Protein AF-A0A952QBN9-F1 (afdb_monomer_lite)

Foldseek 3Di:
DVPQVVVVVVLCVQQVVLVVLVVVCVDPPLLVSLLVVLVVCLVVDDDDSSLSSLVSLLVCCVPDDPVSVVSCLNRHLCNCLVGPCLVSHDPSSVVSSPDPPPDDDPPD

Secondary structure (DSSP, 8-state):
-HHHHHHHHHHHHH-GGGHHHHHH-SS--HHHHHHHHHHHHHHH-S-HHHHHHHHHHHHHHHHS-HHHHHHHIIIIIHHHTTSGGGGG--HHHHHHTS----------

pLDDT: mean 87.28, std 15.19, range [37.03, 97.81]

Structure (mmCIF, N/CA/C/O backbone):
data_AF-A0A952QBN9-F1
#
_entry.id   AF-A0A952QBN9-F1
#
loop_
_atom_site.group_PDB
_atom_site.id
_atom_site.type_symbol
_atom_site.label_atom_id
_atom_site.label_alt_id
_atom_site.label_comp_id
_atom_site.label_asym_id
_atom_site.label_entity_id
_atom_site.label_seq_id
_atom_site.pdbx_PDB_ins_code
_atom_site.Cartn_x
_atom_site.Cartn_y
_atom_site.Cartn_z
_atom_site.occupancy
_atom_site.B_iso_or_equiv
_atom_site.auth_seq_id
_atom_site.auth_comp_id
_atom_site.auth_asym_id
_atom_site.auth_atom_id
_atom_site.pdbx_PDB_model_num
ATOM 1 N N . MET A 1 1 ? -17.479 -9.686 2.999 1.00 50.41 1 MET A N 1
ATOM 2 C CA . MET A 1 1 ? -16.784 -8.475 3.498 1.00 50.41 1 MET A CA 1
ATOM 3 C C . MET A 1 1 ? -15.688 -8.759 4.536 1.00 50.41 1 MET A C 1
ATOM 5 O O . MET A 1 1 ? -14.695 -8.055 4.492 1.00 50.41 1 MET A O 1
ATOM 9 N N . ARG A 1 2 ? -15.754 -9.832 5.353 1.00 59.56 2 ARG A N 1
ATOM 10 C CA . ARG A 1 2 ? -14.712 -10.198 6.352 1.00 59.56 2 ARG A CA 1
ATOM 11 C C . ARG A 1 2 ? -13.265 -10.406 5.842 1.00 59.56 2 ARG A C 1
ATOM 13 O O . ARG A 1 2 ? -12.363 -10.465 6.666 1.00 59.56 2 ARG A O 1
ATOM 20 N N . SER A 1 3 ? -13.007 -10.534 4.534 1.00 82.38 3 SER A N 1
ATOM 21 C CA . SER A 1 3 ? -11.650 -10.822 4.022 1.00 82.38 3 SER A CA 1
ATOM 22 C C . SER A 1 3 ? -10.781 -9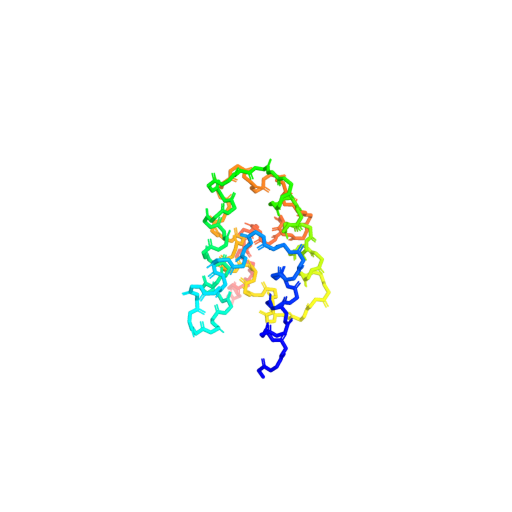.586 3.762 1.00 82.38 3 SER A C 1
ATOM 24 O O . SER A 1 3 ? -9.564 -9.723 3.749 1.00 82.38 3 SER A O 1
ATOM 26 N N . ILE A 1 4 ? -11.380 -8.412 3.519 1.00 88.56 4 ILE A N 1
ATOM 27 C CA . ILE A 1 4 ? -10.634 -7.177 3.208 1.00 88.56 4 ILE A CA 1
ATOM 28 C C . ILE A 1 4 ? -10.267 -6.453 4.489 1.00 88.56 4 ILE A C 1
ATOM 30 O O . ILE A 1 4 ? -9.099 -6.178 4.710 1.00 88.56 4 ILE A O 1
ATOM 34 N N . GLU A 1 5 ? -11.240 -6.231 5.366 1.00 88.31 5 GLU A N 1
ATOM 35 C CA . GLU A 1 5 ? -10.998 -5.640 6.682 1.00 88.31 5 GLU A CA 1
ATOM 36 C C . GLU A 1 5 ? -9.958 -6.450 7.472 1.00 88.31 5 GLU A C 1
ATOM 38 O O . GLU A 1 5 ? -8.980 -5.898 7.962 1.00 88.31 5 GLU A O 1
ATOM 43 N N . GLY A 1 6 ? -10.081 -7.784 7.496 1.00 89.94 6 GLY A N 1
ATOM 44 C CA . GLY A 1 6 ? -9.078 -8.649 8.124 1.00 89.94 6 GLY A CA 1
ATOM 45 C C . GLY A 1 6 ? -7.698 -8.587 7.457 1.00 89.94 6 GLY A C 1
ATOM 46 O O . GLY A 1 6 ? -6.682 -8.739 8.133 1.00 89.94 6 GLY A O 1
ATOM 47 N N . TRP A 1 7 ? -7.639 -8.339 6.145 1.00 92.12 7 TRP A N 1
ATOM 48 C CA . TRP A 1 7 ? -6.376 -8.114 5.442 1.00 92.12 7 TRP A CA 1
ATOM 49 C C . TRP A 1 7 ? -5.749 -6.771 5.830 1.00 92.12 7 TRP A C 1
ATOM 51 O O . TRP A 1 7 ? -4.568 -6.746 6.169 1.00 92.12 7 TRP A O 1
ATOM 61 N N . LEU A 1 8 ? -6.534 -5.693 5.869 1.00 92.44 8 LEU A N 1
ATOM 62 C CA . LEU A 1 8 ? -6.072 -4.371 6.291 1.00 92.44 8 LEU A CA 1
ATOM 63 C C . LEU A 1 8 ? -5.590 -4.373 7.743 1.00 92.44 8 LEU A C 1
ATOM 65 O O . LEU A 1 8 ? -4.502 -3.881 8.025 1.00 92.44 8 LEU A O 1
ATOM 69 N N . LEU A 1 9 ? -6.331 -5.010 8.653 1.00 91.62 9 LEU A N 1
ATOM 70 C CA . LEU A 1 9 ? -5.893 -5.195 10.038 1.00 91.62 9 LEU A CA 1
ATOM 71 C C . LEU A 1 9 ? -4.575 -5.979 10.114 1.00 91.62 9 LEU A C 1
ATOM 73 O O . LEU A 1 9 ? -3.700 -5.636 10.906 1.00 91.62 9 LEU A O 1
ATOM 77 N N . GLY A 1 10 ? -4.396 -6.996 9.264 1.00 93.12 10 GLY A N 1
ATOM 78 C CA . GLY A 1 10 ? -3.133 -7.727 9.146 1.00 93.12 10 GLY A CA 1
ATOM 79 C C . GLY A 1 10 ? -1.978 -6.864 8.624 1.00 93.12 10 GLY A C 1
ATOM 80 O O . GLY A 1 10 ? -0.846 -7.007 9.092 1.00 93.12 10 GLY A O 1
ATOM 81 N N . LEU A 1 11 ? -2.258 -5.950 7.692 1.00 93.50 11 LEU A N 1
ATOM 82 C CA . LEU A 1 11 ? -1.288 -4.985 7.175 1.00 93.50 11 LEU A CA 1
ATOM 83 C C . LEU A 1 11 ? -0.854 -4.005 8.274 1.00 93.50 11 LEU A C 1
ATOM 85 O O . LEU A 1 11 ? 0.342 -3.857 8.515 1.00 93.50 11 LEU A O 1
ATOM 89 N N . VAL A 1 12 ? -1.812 -3.420 8.999 1.00 94.81 12 VAL A N 1
ATOM 90 C CA . VAL A 1 12 ? -1.569 -2.487 10.115 1.00 94.81 12 VAL A CA 1
ATOM 91 C C . VAL A 1 12 ? -0.813 -3.159 11.257 1.00 94.81 12 VAL A C 1
ATOM 93 O O . VAL A 1 12 ? 0.127 -2.585 11.795 1.00 94.81 12 VAL A O 1
ATOM 96 N N . ALA A 1 13 ? -1.173 -4.396 11.606 1.00 94.94 13 ALA A N 1
ATOM 97 C CA . ALA A 1 13 ? -0.460 -5.159 12.628 1.00 94.94 13 ALA A CA 1
ATOM 98 C C . ALA A 1 13 ? 0.998 -5.447 12.235 1.00 94.94 13 ALA A C 1
ATOM 100 O O . ALA A 1 13 ? 1.855 -5.584 13.104 1.00 94.94 13 ALA A O 1
ATOM 101 N N . SER A 1 14 ? 1.276 -5.544 10.932 1.00 95.38 14 SER A N 1
ATOM 102 C CA . SER A 1 14 ? 2.621 -5.800 10.420 1.00 95.38 14 SER A CA 1
ATOM 103 C C . SER A 1 14 ? 3.450 -4.524 10.270 1.00 95.38 14 SER A C 1
ATOM 105 O O . SER A 1 14 ? 4.665 -4.605 10.396 1.00 95.38 14 SER A O 1
ATOM 107 N N . VAL A 1 15 ? 2.828 -3.369 10.014 1.00 96.38 15 VAL A N 1
ATOM 108 C CA . VAL A 1 15 ? 3.502 -2.063 9.888 1.00 96.38 15 VAL A CA 1
ATOM 109 C C . VAL A 1 15 ? 2.805 -1.047 10.805 1.00 96.38 15 VAL A C 1
ATOM 111 O O . VAL A 1 15 ? 1.979 -0.262 10.338 1.00 96.38 15 VAL A O 1
ATOM 114 N N . PRO A 1 16 ? 3.080 -1.058 12.122 1.00 94.88 16 PRO A N 1
ATOM 115 C CA . PRO A 1 16 ? 2.341 -0.252 13.099 1.00 94.88 16 PRO A CA 1
ATOM 116 C C . PRO A 1 16 ? 2.359 1.259 12.830 1.00 94.88 16 PRO A C 1
ATOM 118 O O . PRO A 1 16 ? 1.442 1.973 13.235 1.00 94.88 16 PRO A O 1
ATOM 121 N N . GLU A 1 17 ? 3.364 1.761 12.112 1.00 95.75 17 GLU A N 1
ATOM 122 C CA . GLU A 1 17 ? 3.519 3.164 11.722 1.00 95.75 17 GLU A CA 1
ATOM 123 C C . GLU A 1 17 ? 2.367 3.683 10.853 1.00 95.75 17 GLU A C 1
ATOM 125 O O . GLU A 1 17 ? 2.147 4.893 10.795 1.00 95.75 17 GLU A O 1
ATOM 130 N N . ILE A 1 18 ? 1.621 2.787 10.200 1.00 94.12 18 ILE A N 1
ATOM 131 C CA . ILE A 1 18 ? 0.480 3.142 9.346 1.00 94.12 18 ILE A CA 1
ATOM 132 C C . ILE A 1 18 ? -0.833 3.189 10.137 1.00 94.12 18 ILE A C 1
ATOM 134 O O . ILE A 1 18 ? -1.854 3.625 9.608 1.00 94.12 18 ILE A O 1
ATOM 138 N N . LYS A 1 19 ? -0.828 2.764 11.409 1.00 92.88 19 LYS A N 1
ATOM 139 C CA . LYS A 1 19 ? -2.024 2.739 12.259 1.00 92.88 19 LYS A CA 1
ATOM 140 C C . LYS A 1 19 ? -2.731 4.100 12.344 1.00 92.88 19 LYS A C 1
ATOM 142 O O . LYS A 1 19 ? -3.949 4.102 12.217 1.00 92.88 19 LYS A O 1
ATOM 147 N N . PRO A 1 20 ? -2.038 5.250 12.480 1.00 92.00 20 PRO A N 1
ATOM 148 C CA . PRO A 1 20 ? -2.720 6.545 12.504 1.00 92.00 20 PRO A CA 1
ATOM 149 C C . PRO A 1 20 ? -3.494 6.856 11.215 1.00 92.00 20 PRO A C 1
ATOM 151 O O . PRO A 1 20 ? -4.551 7.473 11.282 1.00 92.00 20 PRO A O 1
ATOM 154 N N . LEU A 1 21 ? -3.000 6.409 10.052 1.00 91.06 21 LEU A N 1
ATOM 155 C CA . LEU A 1 21 ? -3.704 6.557 8.769 1.00 91.06 21 LEU A CA 1
ATOM 156 C C . LEU A 1 21 ? -4.944 5.659 8.721 1.00 91.06 21 LEU A C 1
ATOM 158 O O . LEU A 1 21 ? -6.010 6.077 8.277 1.00 91.06 21 LEU A O 1
ATOM 162 N N . TYR A 1 22 ? -4.808 4.429 9.221 1.00 90.50 22 TYR A N 1
ATOM 163 C CA . TYR A 1 22 ? -5.914 3.480 9.294 1.00 90.50 22 TYR A CA 1
ATOM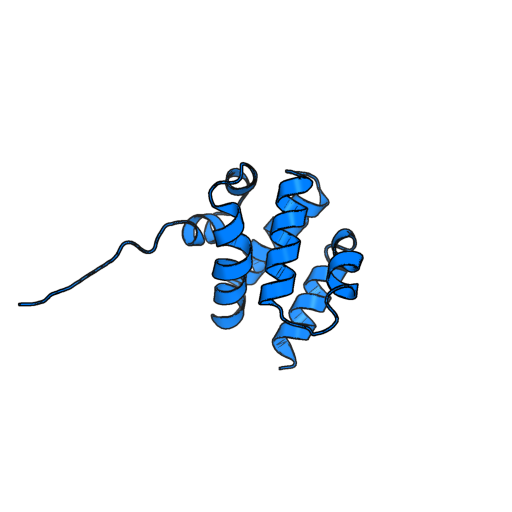 164 C C . TYR A 1 22 ? -7.021 3.980 10.229 1.00 90.50 22 TYR A C 1
ATOM 166 O O . TYR A 1 22 ? -8.183 4.001 9.842 1.00 90.50 22 TYR A O 1
ATOM 174 N N . ASP A 1 23 ? -6.662 4.458 11.423 1.00 88.75 23 ASP A N 1
ATOM 175 C CA . ASP A 1 23 ? -7.614 4.986 12.409 1.00 88.75 23 ASP A CA 1
ATOM 176 C C . ASP A 1 23 ? -8.335 6.254 11.912 1.00 88.75 23 ASP A C 1
ATOM 178 O O . ASP A 1 23 ? -9.484 6.495 12.277 1.00 88.75 23 ASP A O 1
ATOM 182 N N . ALA A 1 24 ? -7.674 7.066 11.078 1.00 84.62 24 ALA A N 1
ATOM 183 C CA . ALA A 1 24 ? -8.268 8.254 10.465 1.00 84.62 24 ALA A CA 1
ATOM 184 C C . ALA A 1 24 ? -9.245 7.923 9.321 1.00 84.62 24 ALA A C 1
ATOM 186 O O . ALA A 1 24 ? -10.045 8.773 8.924 1.00 84.62 24 ALA A O 1
ATOM 187 N N . THR A 1 25 ? -9.208 6.696 8.797 1.00 81.81 25 THR A N 1
ATOM 188 C CA . THR A 1 25 ? -10.073 6.235 7.707 1.00 81.81 25 THR A CA 1
ATOM 189 C C . THR A 1 25 ? -11.333 5.598 8.312 1.00 81.81 25 THR A C 1
ATOM 191 O O . THR A 1 25 ? -11.423 4.389 8.498 1.00 81.81 25 THR A O 1
ATOM 194 N N . LEU A 1 26 ? -12.288 6.455 8.701 1.00 58.22 26 LEU A N 1
ATOM 195 C CA . LEU A 1 26 ? -13.477 6.119 9.510 1.00 58.22 26 LEU A CA 1
ATOM 196 C C . LEU A 1 26 ? -14.479 5.152 8.843 1.00 58.22 26 LEU A C 1
ATOM 198 O O . LEU A 1 26 ? -15.278 4.530 9.542 1.00 58.22 26 LEU A O 1
ATOM 202 N N . GLU A 1 27 ? -14.419 4.982 7.524 1.00 64.75 27 GLU A N 1
ATOM 203 C CA . GLU A 1 27 ? -15.105 3.919 6.785 1.00 64.75 27 GLU A CA 1
ATOM 204 C C . GLU A 1 27 ? -14.035 3.087 6.082 1.00 64.75 27 GLU A C 1
ATOM 206 O O . GLU A 1 27 ? -13.197 3.651 5.386 1.00 64.75 27 GLU A O 1
ATOM 211 N N . VAL A 1 28 ? -14.025 1.765 6.294 1.00 66.81 28 VAL A N 1
ATOM 212 C CA . VAL A 1 28 ? -12.981 0.841 5.806 1.00 66.81 28 VAL A CA 1
ATOM 213 C C . VAL A 1 28 ? -13.083 0.657 4.287 1.00 66.81 28 VAL A C 1
ATOM 215 O O . VAL A 1 28 ? -13.423 -0.414 3.777 1.00 66.81 28 VAL A O 1
ATOM 218 N N . ASP A 1 29 ? -12.802 1.723 3.555 1.00 87.19 29 ASP A N 1
ATOM 219 C CA . ASP A 1 29 ? -12.524 1.686 2.138 1.00 87.19 29 ASP A CA 1
ATOM 220 C C . ASP A 1 29 ? -11.035 1.378 1.964 1.00 87.19 29 ASP A C 1
ATOM 222 O O . ASP A 1 29 ? -10.146 2.181 2.257 1.00 87.19 29 ASP A O 1
ATOM 226 N N . ALA A 1 30 ? -10.770 0.148 1.530 1.00 90.50 30 ALA A N 1
ATOM 227 C CA . ALA A 1 30 ? -9.419 -0.325 1.295 1.00 90.50 30 ALA A CA 1
ATOM 228 C C . ALA A 1 30 ? -8.710 0.475 0.202 1.00 90.50 30 ALA A C 1
ATOM 230 O O . ALA A 1 30 ? -7.500 0.656 0.292 1.00 90.50 30 ALA A O 1
ATOM 231 N N . GLU A 1 31 ? -9.441 0.950 -0.804 1.00 92.94 31 GLU A N 1
ATOM 232 C CA . GLU A 1 31 ? -8.872 1.735 -1.894 1.00 92.94 31 GLU A CA 1
ATOM 233 C C . GLU A 1 31 ? -8.414 3.086 -1.353 1.00 92.94 31 GLU A C 1
ATOM 235 O O . GLU A 1 31 ? -7.231 3.408 -1.448 1.00 92.94 31 GLU A O 1
ATOM 240 N N . LEU A 1 32 ? -9.291 3.808 -0.650 1.00 92.25 32 LEU A N 1
ATOM 241 C CA . LEU A 1 32 ? -8.941 5.087 -0.023 1.00 92.25 32 LEU A CA 1
ATOM 242 C C . LEU A 1 32 ? -7.771 4.953 0.961 1.00 92.25 32 LEU A C 1
ATOM 244 O O . LEU A 1 32 ? -6.865 5.790 0.981 1.00 92.25 32 LEU A O 1
ATOM 248 N N . PHE A 1 33 ? -7.764 3.897 1.774 1.00 94.00 33 PHE A N 1
ATOM 249 C CA . PHE A 1 33 ? -6.668 3.657 2.705 1.00 94.00 33 PHE A CA 1
ATOM 250 C C . PHE A 1 33 ? -5.341 3.401 1.975 1.00 94.00 33 PHE A C 1
ATOM 252 O O . PHE A 1 33 ? -4.319 3.975 2.355 1.00 94.00 33 PHE A O 1
ATOM 259 N N . LEU A 1 34 ? -5.333 2.584 0.913 1.00 95.38 34 LEU A N 1
ATOM 260 C CA . LEU A 1 34 ? -4.120 2.354 0.123 1.00 95.38 34 LEU A CA 1
ATOM 261 C C . LEU A 1 34 ? -3.667 3.613 -0.630 1.00 95.38 34 LEU A C 1
ATOM 263 O O . LEU A 1 34 ? -2.459 3.834 -0.738 1.00 95.38 34 LEU A O 1
ATOM 267 N N . GLU A 1 35 ? -4.588 4.474 -1.068 1.00 94.19 35 GLU A N 1
ATOM 268 C CA . GLU A 1 35 ? -4.244 5.776 -1.647 1.00 94.19 35 GLU A CA 1
ATOM 269 C C . GLU A 1 35 ? -3.508 6.661 -0.637 1.00 94.19 35 GLU A C 1
ATOM 271 O O . GLU A 1 35 ? -2.412 7.152 -0.929 1.00 94.19 35 GLU A O 1
ATOM 276 N N . GLN A 1 36 ? -4.045 6.813 0.577 1.00 94.31 36 GLN A N 1
ATOM 277 C CA . GLN A 1 36 ? -3.374 7.563 1.645 1.00 94.31 36 GLN A CA 1
ATOM 278 C C . GLN A 1 36 ? -2.017 6.950 1.997 1.00 94.31 36 GLN A C 1
ATOM 280 O O . GLN A 1 36 ? -1.037 7.665 2.225 1.00 94.31 36 GLN A O 1
ATOM 285 N N . LEU A 1 37 ? -1.945 5.619 2.003 1.00 95.50 37 LEU A N 1
ATOM 286 C CA . LEU A 1 37 ? -0.727 4.893 2.311 1.00 95.50 37 LEU A CA 1
ATOM 287 C C . LEU A 1 37 ? 0.359 5.107 1.251 1.00 95.50 37 LEU A C 1
ATOM 289 O O . LEU A 1 37 ? 1.535 5.210 1.598 1.00 95.50 37 LEU A O 1
ATOM 293 N N . SER A 1 38 ? -0.023 5.222 -0.022 1.00 96.44 38 SER A N 1
ATOM 294 C CA . SER A 1 38 ? 0.901 5.542 -1.112 1.00 96.44 38 SER A CA 1
ATOM 295 C C . SER A 1 38 ? 1.500 6.944 -0.943 1.00 96.44 38 SER A C 1
ATOM 297 O O . SER A 1 38 ? 2.718 7.108 -1.017 1.00 96.44 38 SER A O 1
ATOM 299 N N . GLY A 1 39 ? 0.673 7.934 -0.584 1.00 96.38 39 GLY A N 1
ATOM 300 C CA . GLY A 1 39 ? 1.121 9.292 -0.273 1.00 96.38 39 GLY A CA 1
ATOM 301 C C . GLY A 1 39 ? 2.068 9.336 0.927 1.00 96.38 39 GLY A C 1
ATOM 302 O O . GLY A 1 39 ? 3.121 9.970 0.866 1.00 96.38 39 GLY A O 1
ATOM 303 N N . TRP A 1 40 ? 1.747 8.611 2.001 1.00 96.56 40 TRP A N 1
ATOM 304 C CA . TRP A 1 40 ? 2.636 8.481 3.157 1.00 96.56 40 TRP A CA 1
ATOM 305 C C . TRP A 1 40 ? 3.978 7.836 2.787 1.00 96.56 40 TRP A C 1
ATOM 307 O O . TRP A 1 40 ? 5.027 8.326 3.205 1.00 96.56 40 TRP A O 1
ATOM 317 N N . ALA A 1 41 ? 3.963 6.770 1.983 1.00 97.31 41 ALA A N 1
ATOM 318 C CA . ALA A 1 41 ? 5.175 6.076 1.558 1.00 97.31 41 ALA A CA 1
ATOM 319 C C . ALA A 1 41 ? 6.069 6.972 0.682 1.00 97.31 41 ALA A C 1
ATOM 321 O O . ALA A 1 41 ? 7.274 7.042 0.921 1.00 97.31 41 ALA A O 1
ATOM 322 N N . SER A 1 42 ? 5.476 7.709 -0.264 1.00 97.12 42 SER A N 1
ATOM 323 C CA . SER A 1 42 ? 6.169 8.706 -1.094 1.00 97.12 42 SER A CA 1
ATOM 324 C C . SER A 1 42 ? 6.835 9.788 -0.235 1.00 97.12 42 SER A C 1
ATOM 326 O O . SER A 1 42 ? 8.037 10.026 -0.350 1.00 97.12 42 SER A O 1
ATOM 328 N N . GLN A 1 43 ? 6.099 10.375 0.717 1.00 96.75 43 GLN A N 1
ATOM 329 C CA . GLN A 1 43 ? 6.621 11.424 1.604 1.00 96.75 43 GLN A CA 1
ATOM 330 C C . GLN A 1 43 ? 7.775 10.949 2.494 1.00 96.75 43 GLN A C 1
ATOM 332 O O . GLN A 1 43 ? 8.682 11.721 2.805 1.00 96.75 43 GLN A O 1
ATOM 337 N N . ARG A 1 44 ? 7.736 9.691 2.946 1.00 95.75 44 ARG A N 1
ATOM 338 C CA . ARG A 1 44 ? 8.781 9.106 3.798 1.00 95.75 44 ARG A CA 1
ATOM 339 C C . ARG A 1 44 ? 10.015 8.670 3.012 1.00 95.75 44 ARG A C 1
ATOM 341 O O . ARG A 1 44 ? 11.098 8.615 3.594 1.00 95.75 44 ARG A O 1
ATOM 348 N N . GLY A 1 45 ? 9.860 8.353 1.729 1.00 94.88 45 GLY A N 1
ATOM 349 C CA . GLY A 1 45 ? 10.902 7.727 0.924 1.00 94.88 45 GLY A CA 1
ATOM 350 C C . GLY A 1 45 ? 11.235 6.306 1.392 1.00 94.88 45 GLY A C 1
ATOM 351 O O . GLY A 1 45 ? 10.523 5.692 2.190 1.00 94.88 45 GLY A O 1
ATOM 352 N N . TYR A 1 46 ? 12.336 5.750 0.881 1.00 95.06 46 TYR A N 1
ATOM 353 C CA . TYR A 1 46 ? 12.727 4.374 1.188 1.00 95.06 46 TYR A CA 1
ATOM 354 C C . TYR A 1 46 ? 13.361 4.251 2.585 1.00 95.06 46 TYR A C 1
ATOM 356 O O . TYR A 1 46 ? 14.571 4.391 2.762 1.00 95.06 46 TYR A O 1
ATOM 3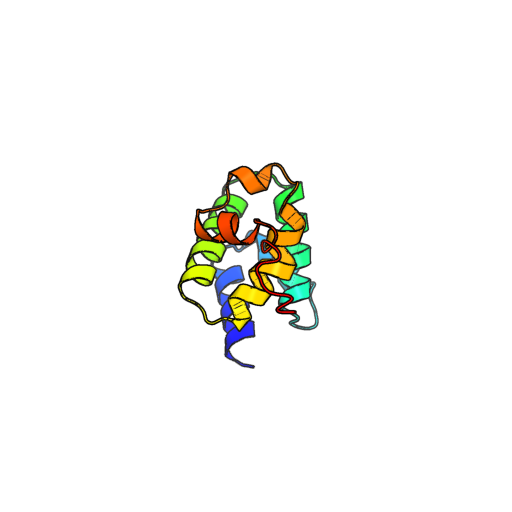64 N N . VAL A 1 47 ? 12.518 3.971 3.577 1.00 96.56 47 VAL A N 1
ATOM 365 C CA . VAL A 1 47 ? 12.876 3.706 4.982 1.00 96.56 47 VAL A CA 1
ATOM 366 C C . VAL A 1 47 ? 12.346 2.342 5.430 1.00 96.56 47 VAL A C 1
ATOM 368 O O . VAL A 1 47 ? 11.503 1.764 4.748 1.00 96.56 47 VAL A O 1
ATOM 371 N N . GLU A 1 48 ? 12.790 1.821 6.581 1.00 97.00 48 GLU A N 1
ATOM 372 C CA . GLU A 1 48 ? 12.449 0.452 7.019 1.00 97.00 48 GLU A CA 1
ATOM 373 C C . GLU A 1 48 ? 10.932 0.157 7.049 1.00 97.00 48 GLU A C 1
ATOM 375 O O . GLU A 1 48 ? 10.532 -0.843 6.446 1.00 97.00 48 GLU A O 1
ATOM 380 N N . PRO A 1 49 ? 10.054 1.022 7.607 1.00 97.00 49 PRO A N 1
ATOM 381 C CA . PRO A 1 49 ? 8.607 0.779 7.567 1.00 97.00 49 PRO A CA 1
ATOM 382 C C . PRO A 1 49 ? 8.040 0.707 6.143 1.00 97.00 49 PRO A C 1
ATOM 384 O O . PRO A 1 49 ? 7.176 -0.118 5.847 1.00 97.00 49 PRO A O 1
ATOM 387 N N . VAL A 1 50 ? 8.559 1.533 5.229 1.00 97.50 50 VAL A N 1
ATOM 388 C CA . VAL A 1 50 ? 8.149 1.536 3.818 1.00 97.50 50 VAL A CA 1
ATOM 389 C C . VAL A 1 50 ? 8.678 0.289 3.106 1.00 97.50 50 VAL A C 1
ATOM 391 O O . VAL A 1 50 ? 7.935 -0.372 2.388 1.00 97.50 50 VAL A O 1
ATOM 394 N N . ALA A 1 51 ? 9.926 -0.110 3.348 1.00 97.06 51 ALA A N 1
ATOM 395 C CA . ALA A 1 51 ? 10.488 -1.345 2.807 1.00 97.06 51 ALA A CA 1
ATOM 396 C C . ALA A 1 51 ? 9.715 -2.584 3.293 1.00 97.06 51 ALA A C 1
ATOM 398 O O . ALA A 1 51 ? 9.480 -3.528 2.535 1.00 97.06 51 ALA A O 1
ATOM 399 N N . GLN A 1 52 ? 9.291 -2.598 4.557 1.00 97.62 52 GLN A N 1
ATOM 400 C CA . GLN A 1 52 ? 8.430 -3.640 5.105 1.00 97.62 52 GLN A CA 1
ATOM 401 C C . GLN A 1 52 ? 7.042 -3.637 4.454 1.00 97.62 52 GLN A C 1
ATOM 403 O O . GLN A 1 52 ? 6.578 -4.699 4.035 1.00 97.62 52 GLN A O 1
ATOM 408 N N . LEU A 1 53 ? 6.422 -2.465 4.299 1.00 97.81 53 LEU A N 1
ATOM 409 C CA . LEU A 1 53 ? 5.155 -2.303 3.590 1.00 97.81 53 LEU A CA 1
ATOM 410 C C . LEU A 1 53 ? 5.229 -2.871 2.166 1.00 97.81 53 LEU A C 1
ATOM 412 O O . LEU A 1 53 ? 4.414 -3.717 1.807 1.00 97.81 53 LEU A O 1
ATOM 416 N N . LEU A 1 54 ? 6.233 -2.473 1.379 1.00 97.12 54 LEU A N 1
ATOM 417 C CA . LEU A 1 54 ? 6.408 -2.945 0.002 1.00 97.12 54 LEU A CA 1
ATOM 418 C C . LEU A 1 54 ? 6.563 -4.469 -0.065 1.00 97.12 54 LEU A C 1
ATOM 420 O O . LEU A 1 54 ? 5.947 -5.110 -0.914 1.00 97.12 54 LEU A O 1
ATOM 424 N N . ARG A 1 55 ? 7.326 -5.072 0.859 1.00 97.25 55 ARG A N 1
ATOM 425 C CA . ARG A 1 55 ? 7.468 -6.537 0.953 1.00 97.25 55 ARG A CA 1
ATOM 426 C C . ARG A 1 55 ? 6.137 -7.236 1.240 1.00 97.25 55 ARG A C 1
ATOM 428 O O . ARG A 1 55 ? 5.877 -8.304 0.686 1.00 97.25 55 ARG A O 1
ATOM 435 N N . ILE A 1 56 ? 5.304 -6.665 2.108 1.00 96.62 56 ILE A N 1
ATOM 436 C CA . ILE A 1 56 ? 3.995 -7.237 2.445 1.00 96.62 56 ILE A CA 1
ATOM 437 C C . ILE A 1 56 ? 3.033 -7.108 1.268 1.00 96.62 56 ILE A C 1
ATOM 439 O O . ILE A 1 56 ? 2.400 -8.100 0.914 1.00 96.62 56 ILE A O 1
ATOM 443 N N . LEU A 1 57 ? 2.963 -5.933 0.636 1.00 96.56 57 LEU A N 1
ATOM 444 C CA . LEU A 1 57 ? 2.113 -5.712 -0.534 1.00 96.56 57 LEU A CA 1
ATOM 445 C C . LEU A 1 57 ? 2.511 -6.626 -1.695 1.00 96.56 57 LEU A C 1
ATOM 447 O O . LEU A 1 57 ? 1.637 -7.207 -2.323 1.00 96.56 57 LEU A O 1
ATOM 451 N N . GLU A 1 58 ? 3.807 -6.837 -1.928 1.00 96.19 58 GLU A N 1
ATOM 452 C CA . GLU A 1 58 ? 4.307 -7.785 -2.930 1.00 96.19 58 GLU A CA 1
ATOM 453 C C . GLU A 1 58 ? 3.841 -9.224 -2.637 1.00 96.19 58 GLU A C 1
ATOM 455 O O . GLU A 1 58 ? 3.292 -9.904 -3.506 1.00 96.19 58 GLU A O 1
ATOM 460 N N . ARG A 1 59 ? 4.008 -9.684 -1.391 1.00 95.56 59 ARG A N 1
ATOM 461 C CA . ARG A 1 59 ? 3.565 -11.018 -0.955 1.00 95.56 59 ARG A CA 1
ATOM 462 C C . ARG A 1 59 ? 2.052 -11.179 -1.083 1.00 95.56 59 ARG A C 1
ATOM 464 O O . ARG A 1 59 ? 1.566 -12.238 -1.483 1.00 95.56 59 ARG A O 1
ATOM 471 N N . ASP A 1 60 ? 1.299 -10.164 -0.683 1.00 94.00 60 ASP A N 1
ATOM 472 C CA . ASP A 1 60 ? -0.157 -10.210 -0.701 1.00 94.00 60 ASP A CA 1
ATOM 473 C C . ASP A 1 60 ? -0.683 -10.124 -2.139 1.00 94.00 60 ASP A C 1
ATOM 475 O O . ASP A 1 60 ? -1.620 -10.841 -2.478 1.00 94.00 60 ASP A O 1
ATOM 479 N N . TYR A 1 61 ? -0.029 -9.365 -3.017 1.00 93.88 61 TYR A N 1
ATOM 480 C CA . TYR A 1 61 ? -0.317 -9.347 -4.448 1.00 93.88 61 TYR A CA 1
ATOM 481 C C . TYR A 1 61 ? -0.168 -10.742 -5.077 1.00 93.88 61 TYR A C 1
ATOM 483 O O . TYR A 1 61 ? -1.035 -11.190 -5.828 1.00 93.88 61 TYR A O 1
ATOM 491 N N . GLU A 1 62 ? 0.896 -11.476 -4.738 1.00 92.31 62 GLU A N 1
ATOM 492 C CA . GLU A 1 62 ? 1.111 -12.845 -5.224 1.00 92.31 62 GLU A CA 1
ATOM 493 C C . GLU A 1 62 ? 0.041 -13.816 -4.691 1.00 92.31 62 GLU A C 1
ATOM 495 O O . GLU A 1 62 ? -0.565 -14.578 -5.451 1.00 92.31 62 GLU A O 1
ATOM 500 N N . ARG A 1 63 ? -0.213 -13.780 -3.377 1.00 89.38 63 ARG A N 1
ATOM 501 C CA . ARG A 1 63 ? -0.963 -14.829 -2.664 1.00 89.38 63 ARG A CA 1
ATOM 502 C C . ARG A 1 63 ? -2.462 -14.586 -2.547 1.00 89.38 63 ARG A C 1
ATOM 504 O O . ARG A 1 63 ? -3.192 -15.508 -2.180 1.00 89.38 63 ARG A O 1
ATOM 511 N N . ARG A 1 64 ? -2.938 -13.360 -2.763 1.00 87.75 64 ARG A N 1
ATOM 512 C CA . ARG A 1 64 ? -4.360 -13.013 -2.633 1.00 87.75 64 ARG A CA 1
ATOM 513 C C . ARG A 1 64 ? -5.071 -13.049 -3.984 1.00 87.75 64 ARG A C 1
ATOM 515 O O . ARG A 1 64 ? -4.449 -13.050 -5.042 1.00 87.75 6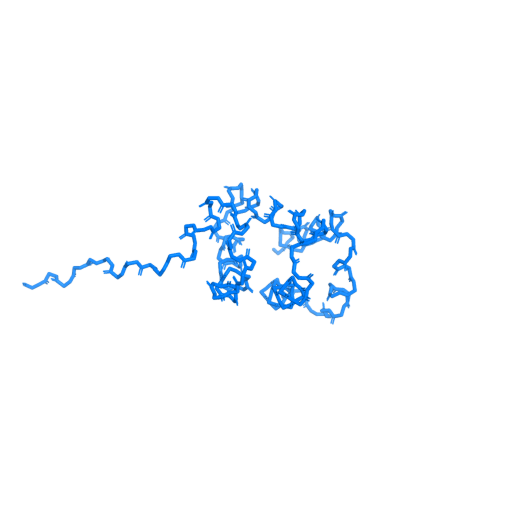4 ARG A O 1
ATOM 522 N N . GLY A 1 65 ? -6.401 -13.130 -3.919 1.00 88.06 65 GLY A N 1
ATOM 523 C CA . GLY A 1 65 ? -7.262 -13.143 -5.101 1.00 88.06 65 GLY A CA 1
ATOM 524 C C . GLY A 1 65 ? -7.346 -11.781 -5.791 1.00 88.06 65 GLY A C 1
ATOM 525 O O . GLY A 1 65 ? -6.941 -10.760 -5.230 1.00 88.06 65 GLY A O 1
ATOM 526 N N . ASP A 1 66 ? -7.946 -11.776 -6.980 1.00 89.75 66 ASP A N 1
ATOM 527 C CA . ASP A 1 66 ? -7.956 -10.636 -7.910 1.00 89.75 66 ASP A CA 1
ATOM 528 C C . ASP A 1 66 ? -8.481 -9.337 -7.300 1.00 89.75 66 ASP A C 1
ATOM 530 O O . ASP A 1 66 ? -8.011 -8.260 -7.646 1.00 89.75 66 ASP A O 1
ATOM 534 N N . LYS A 1 67 ? -9.393 -9.425 -6.325 1.00 91.12 67 LYS A N 1
ATOM 535 C CA . LYS A 1 67 ? -9.909 -8.244 -5.628 1.00 91.12 67 LYS A CA 1
ATOM 536 C C . LYS A 1 67 ? -8.822 -7.464 -4.878 1.00 91.12 67 LYS A C 1
ATOM 538 O O . LYS A 1 67 ? -8.788 -6.247 -4.971 1.00 91.12 67 LYS A O 1
ATOM 543 N N . ILE A 1 68 ? -7.943 -8.143 -4.135 1.00 92.50 68 ILE A N 1
ATOM 544 C CA . ILE A 1 68 ? -6.862 -7.465 -3.394 1.00 92.50 68 ILE A CA 1
ATOM 545 C C . ILE A 1 68 ? -5.796 -6.956 -4.364 1.00 92.50 68 ILE A C 1
ATOM 547 O O . ILE A 1 68 ? -5.287 -5.857 -4.173 1.00 92.50 68 ILE A O 1
ATOM 551 N N . ARG A 1 69 ? -5.506 -7.714 -5.431 1.00 93.88 69 ARG A N 1
ATOM 552 C CA . ARG A 1 69 ? -4.598 -7.250 -6.488 1.00 93.88 69 ARG A CA 1
ATOM 553 C C . ARG A 1 69 ? -5.101 -5.957 -7.115 1.00 93.88 69 ARG A C 1
ATOM 555 O O . ARG A 1 69 ? -4.363 -4.986 -7.104 1.00 93.88 69 ARG A O 1
ATOM 562 N N . GLY A 1 70 ? -6.366 -5.911 -7.535 1.00 93.75 70 GLY A N 1
ATOM 563 C CA . GLY A 1 70 ? -6.973 -4.712 -8.120 1.00 93.75 70 GLY A CA 1
ATOM 564 C C . GLY A 1 70 ? -6.876 -3.480 -7.216 1.00 93.75 70 GLY A C 1
ATOM 565 O O . GLY A 1 70 ? -6.511 -2.413 -7.697 1.00 93.75 70 GLY A O 1
ATOM 566 N N . ILE A 1 71 ? -7.103 -3.642 -5.907 1.00 94.75 71 ILE A N 1
ATOM 567 C CA . ILE A 1 71 ? -6.943 -2.556 -4.923 1.00 94.75 71 ILE A CA 1
ATOM 568 C C . ILE A 1 71 ? -5.480 -2.089 -4.856 1.00 94.75 71 ILE A C 1
ATOM 570 O O . ILE A 1 71 ? -5.201 -0.896 -4.901 1.00 94.75 71 ILE A O 1
ATOM 574 N N . ILE A 1 72 ? -4.520 -3.015 -4.766 1.00 95.94 72 ILE A N 1
ATOM 575 C CA . ILE A 1 72 ? -3.093 -2.661 -4.720 1.00 95.94 72 ILE A CA 1
ATOM 576 C C . ILE A 1 72 ? -2.663 -1.956 -6.018 1.00 95.94 72 ILE A C 1
ATOM 578 O O . ILE A 1 72 ? -1.934 -0.966 -5.960 1.00 95.94 72 ILE A O 1
ATOM 582 N N . GLU A 1 73 ? -3.114 -2.445 -7.176 1.00 95.06 73 GLU A N 1
ATOM 583 C CA . GLU A 1 73 ? -2.817 -1.868 -8.491 1.00 95.06 73 GLU A CA 1
ATOM 584 C C . GLU A 1 73 ? -3.329 -0.430 -8.596 1.00 95.06 73 GLU A C 1
ATOM 586 O O . GLU A 1 73 ? -2.524 0.485 -8.773 1.00 95.06 73 GLU A O 1
ATOM 591 N N . GLY A 1 74 ? -4.641 -0.232 -8.441 1.00 94.50 74 GLY A N 1
ATOM 592 C CA . GLY A 1 74 ? -5.288 1.059 -8.688 1.00 94.50 74 GLY A CA 1
ATOM 593 C C . GLY A 1 74 ? -5.031 2.100 -7.600 1.00 94.50 74 GLY A C 1
ATOM 594 O O . GLY A 1 74 ? -4.941 3.290 -7.888 1.00 94.50 74 GLY A O 1
ATOM 595 N N . SER A 1 75 ? -4.867 1.673 -6.346 1.00 94.88 75 SER A N 1
ATOM 596 C CA . SER A 1 75 ? -4.806 2.609 -5.217 1.00 94.88 75 SER A CA 1
ATOM 597 C C . SER A 1 75 ? -3.395 2.853 -4.692 1.00 94.88 75 SER A C 1
ATOM 599 O O . SER A 1 75 ? -3.151 3.891 -4.086 1.00 94.88 75 SER A O 1
ATOM 601 N N . PHE A 1 76 ? -2.446 1.938 -4.920 1.00 96.12 76 PHE A N 1
ATOM 602 C CA . PHE A 1 76 ? -1.076 2.083 -4.415 1.00 96.12 76 PHE A CA 1
ATOM 603 C C . PHE A 1 76 ? -0.035 2.162 -5.534 1.00 96.12 76 PHE A C 1
ATOM 605 O O . PHE A 1 76 ? 0.764 3.097 -5.577 1.00 96.12 76 PHE A O 1
ATOM 612 N N . VAL A 1 77 ? -0.031 1.189 -6.448 1.00 95.50 77 VAL A N 1
ATOM 613 C CA . VAL A 1 77 ? 0.988 1.081 -7.504 1.00 95.50 77 VAL A CA 1
ATOM 614 C C . VAL A 1 77 ? 0.845 2.200 -8.529 1.00 95.50 77 VAL A C 1
ATOM 616 O O . VAL A 1 77 ? 1.831 2.868 -8.831 1.00 95.50 77 VAL A O 1
ATOM 619 N N . GLU A 1 78 ? -0.368 2.438 -9.031 1.00 93.88 78 GLU A N 1
ATOM 620 C CA . GLU A 1 78 ? -0.641 3.484 -10.024 1.00 93.88 78 GLU A CA 1
ATOM 621 C C . GLU A 1 78 ? -0.246 4.875 -9.508 1.00 93.88 78 GLU A C 1
ATOM 623 O O . GLU A 1 78 ? 0.363 5.663 -10.231 1.00 93.88 78 GLU A O 1
ATOM 628 N N . ARG A 1 79 ? -0.487 5.148 -8.220 1.00 93.62 79 ARG A N 1
ATOM 629 C CA . ARG A 1 79 ? -0.130 6.419 -7.569 1.00 93.62 79 ARG A CA 1
ATOM 630 C C . ARG A 1 79 ? 1.375 6.662 -7.490 1.00 93.62 79 ARG A C 1
ATOM 632 O O . ARG A 1 79 ? 1.805 7.812 -7.491 1.00 93.62 79 ARG A O 1
ATOM 639 N N . LEU A 1 80 ? 2.168 5.597 -7.444 1.00 94.75 80 LEU A N 1
ATOM 640 C CA . LEU A 1 80 ? 3.618 5.658 -7.275 1.00 94.75 80 LEU A CA 1
ATOM 641 C C . LEU A 1 80 ? 4.389 5.388 -8.570 1.00 94.75 80 LEU A C 1
ATOM 643 O O . LEU A 1 80 ? 5.612 5.384 -8.535 1.00 94.75 80 LEU A O 1
ATOM 647 N N . VAL A 1 81 ? 3.724 5.198 -9.715 1.00 91.12 81 VAL A N 1
ATOM 648 C CA . VAL A 1 81 ? 4.383 4.796 -10.976 1.00 91.12 81 VAL A CA 1
ATOM 649 C C . VAL A 1 81 ? 5.495 5.752 -11.432 1.00 91.12 81 VAL A C 1
ATOM 651 O O . VAL A 1 81 ? 6.470 5.318 -12.041 1.00 91.12 81 VAL A O 1
ATOM 654 N N . ASN A 1 82 ? 5.372 7.041 -11.102 1.00 90.75 82 ASN A N 1
ATOM 655 C CA . ASN A 1 82 ? 6.359 8.081 -11.412 1.00 90.75 82 ASN A CA 1
ATOM 656 C C . ASN A 1 82 ? 7.202 8.501 -10.191 1.00 90.75 82 ASN A C 1
ATOM 658 O O . ASN A 1 82 ? 8.008 9.425 -10.293 1.00 90.75 82 ASN A O 1
ATOM 662 N N . ASP A 1 83 ? 7.002 7.867 -9.036 1.00 95.00 83 ASP A N 1
ATOM 663 C CA . ASP A 1 83 ? 7.705 8.178 -7.793 1.00 95.00 83 ASP A CA 1
ATOM 664 C C . ASP A 1 83 ? 9.044 7.415 -7.720 1.00 95.00 83 ASP A C 1
ATOM 666 O O . ASP A 1 83 ? 9.102 6.252 -8.132 1.00 95.00 83 ASP A O 1
ATOM 670 N N . PRO A 1 84 ? 10.129 7.996 -7.165 1.00 94.06 84 PRO A N 1
ATOM 671 C CA . PRO A 1 84 ? 11.396 7.282 -6.968 1.00 94.06 84 PRO A CA 1
ATOM 672 C C . PRO A 1 84 ? 11.254 5.951 -6.214 1.00 94.06 84 PRO A C 1
ATOM 674 O O . PRO A 1 84 ? 12.031 5.016 -6.432 1.00 94.06 84 PRO A O 1
ATOM 677 N N . LEU A 1 85 ? 10.244 5.829 -5.349 1.00 94.06 85 LEU A N 1
ATOM 678 C CA . LEU A 1 85 ? 9.948 4.618 -4.599 1.00 94.06 85 LEU A CA 1
ATOM 679 C C . LEU A 1 85 ? 9.582 3.428 -5.504 1.00 94.06 85 LEU A C 1
ATOM 681 O O . LEU A 1 85 ? 9.835 2.283 -5.122 1.00 94.06 85 LEU A O 1
ATOM 685 N N . ALA A 1 86 ? 9.088 3.667 -6.724 1.00 92.69 86 ALA A N 1
ATOM 686 C CA . ALA A 1 86 ? 8.802 2.629 -7.719 1.00 92.69 86 ALA A CA 1
ATOM 687 C C . ALA A 1 86 ? 10.012 1.728 -8.018 1.00 92.69 86 ALA A C 1
ATOM 689 O O . ALA A 1 86 ? 9.860 0.535 -8.299 1.00 92.69 86 ALA A O 1
ATOM 690 N N . HIS A 1 87 ? 11.235 2.261 -7.915 1.00 93.69 87 HIS A N 1
ATOM 691 C CA . HIS A 1 87 ? 12.464 1.487 -8.110 1.00 93.69 87 HIS A CA 1
ATOM 692 C C . HIS A 1 87 ? 12.650 0.380 -7.062 1.00 93.69 87 HIS A C 1
ATOM 694 O O . HIS A 1 87 ? 13.328 -0.616 -7.327 1.00 93.69 87 HIS A O 1
ATOM 700 N N . HIS A 1 88 ? 12.012 0.516 -5.900 1.00 94.94 88 HIS A N 1
ATOM 701 C CA . HIS A 1 88 ? 12.082 -0.435 -4.794 1.00 94.94 88 HIS A CA 1
ATOM 702 C C . HIS A 1 88 ? 10.968 -1.481 -4.811 1.00 94.94 88 HIS A C 1
ATOM 704 O O . HIS A 1 88 ? 10.977 -2.393 -3.986 1.00 94.94 88 HIS A O 1
ATOM 710 N N . PHE A 1 89 ? 10.029 -1.402 -5.755 1.00 94.75 89 PHE A N 1
ATOM 711 C CA . PHE A 1 89 ? 8.967 -2.398 -5.878 1.00 94.75 89 PHE A CA 1
ATOM 712 C C . PHE A 1 89 ? 9.551 -3.776 -6.185 1.00 94.75 89 PHE A C 1
ATOM 714 O O . PHE A 1 89 ? 10.592 -3.888 -6.840 1.00 94.75 89 PHE A O 1
ATOM 721 N N . GLY A 1 90 ? 8.882 -4.833 -5.730 1.00 92.81 90 GLY A N 1
ATOM 722 C CA . GLY A 1 90 ? 9.225 -6.192 -6.128 1.00 92.81 90 GLY A CA 1
ATOM 723 C C . GLY A 1 90 ? 8.813 -6.486 -7.579 1.00 92.81 90 GLY A C 1
ATOM 724 O O . GLY A 1 90 ? 8.193 -5.653 -8.248 1.00 92.81 90 GLY A O 1
ATOM 725 N N . PRO A 1 91 ? 9.206 -7.645 -8.129 1.00 92.56 91 PRO A N 1
ATOM 726 C CA . P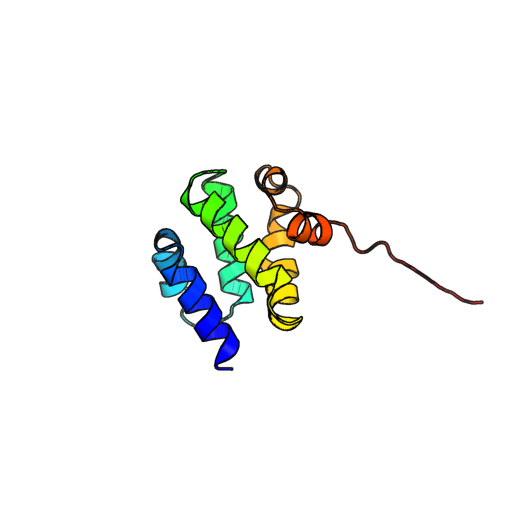RO A 1 91 ? 8.949 -7.991 -9.526 1.00 92.56 91 PRO A CA 1
ATOM 727 C C . PRO A 1 91 ? 7.460 -8.004 -9.908 1.00 92.56 91 PRO A C 1
ATOM 729 O O . PRO A 1 91 ? 7.139 -7.687 -11.054 1.00 92.56 91 PRO A O 1
ATOM 732 N N . HIS A 1 92 ? 6.554 -8.360 -8.999 1.00 92.94 92 HIS A N 1
ATOM 733 C CA . HIS A 1 92 ? 5.116 -8.415 -9.247 1.00 92.94 92 HIS A CA 1
ATOM 734 C C . HIS A 1 92 ? 4.503 -7.015 -9.270 1.00 92.94 92 HIS A C 1
ATOM 736 O O . HIS A 1 92 ? 3.870 -6.663 -10.267 1.00 92.94 92 HIS A O 1
ATOM 742 N N . LEU A 1 93 ? 4.781 -6.175 -8.269 1.00 92.56 93 LEU A N 1
ATOM 743 C CA . LEU A 1 93 ? 4.315 -4.785 -8.271 1.00 92.56 93 LEU A CA 1
ATOM 744 C C . LEU A 1 93 ? 4.937 -3.975 -9.423 1.00 92.56 93 LEU A C 1
ATOM 746 O O . LEU A 1 93 ? 4.259 -3.168 -10.054 1.00 92.56 93 LEU A O 1
ATOM 750 N N . ARG A 1 94 ? 6.194 -4.246 -9.810 1.00 91.31 94 ARG A N 1
ATOM 751 C CA . ARG A 1 94 ? 6.789 -3.636 -11.017 1.00 91.31 94 ARG A CA 1
ATOM 752 C C . ARG A 1 94 ? 6.098 -4.038 -12.313 1.00 91.31 94 ARG A C 1
ATOM 754 O O . ARG A 1 94 ? 6.102 -3.261 -13.264 1.00 91.31 94 ARG A O 1
ATOM 761 N N . ARG A 1 95 ? 5.555 -5.255 -12.403 1.00 88.56 95 ARG A N 1
ATOM 762 C CA . ARG A 1 95 ? 4.776 -5.674 -13.578 1.00 88.56 95 ARG A CA 1
ATOM 763 C C . ARG A 1 95 ? 3.423 -4.976 -13.612 1.00 88.56 95 ARG A C 1
ATOM 765 O O . ARG A 1 95 ? 3.021 -4.580 -14.698 1.00 88.56 95 ARG A O 1
ATOM 772 N N . ALA A 1 96 ? 2.789 -4.785 -12.456 1.00 87.75 96 ALA A N 1
ATOM 773 C CA . ALA A 1 96 ? 1.547 -4.027 -12.325 1.00 87.75 96 ALA A CA 1
ATOM 774 C C . ALA A 1 96 ? 1.684 -2.561 -12.775 1.00 87.75 96 ALA A C 1
ATOM 776 O O . ALA A 1 96 ? 0.749 -2.011 -13.339 1.00 87.75 96 ALA A O 1
ATOM 777 N N . MET A 1 97 ? 2.864 -1.952 -12.604 1.00 84.44 97 MET A N 1
ATOM 778 C CA . MET A 1 97 ? 3.145 -0.598 -13.109 1.00 84.44 97 MET A CA 1
ATOM 779 C C . MET A 1 97 ? 3.154 -0.485 -14.632 1.00 84.44 97 MET A C 1
ATOM 781 O O . MET A 1 97 ? 3.073 0.620 -15.167 1.00 84.44 97 MET A O 1
ATOM 785 N N . ARG A 1 98 ? 3.349 -1.593 -15.357 1.00 74.00 98 ARG A N 1
ATOM 786 C CA . ARG A 1 98 ? 3.408 -1.509 -16.812 1.00 74.00 98 ARG A CA 1
ATOM 787 C C . ARG A 1 98 ? 2.008 -1.152 -17.290 1.00 74.00 98 ARG A C 1
ATOM 789 O O . ARG A 1 98 ? 1.086 -1.903 -16.965 1.00 74.00 98 ARG A O 1
ATOM 796 N N . PRO A 1 99 ? 1.840 -0.070 -18.076 1.00 59.03 99 PRO A N 1
ATOM 797 C CA . PRO A 1 99 ? 0.565 0.174 -18.725 1.00 59.03 99 PRO A CA 1
ATOM 798 C C . PRO A 1 99 ? 0.201 -1.126 -19.423 1.00 59.03 99 PRO A C 1
ATOM 800 O O . PRO A 1 99 ? 1.052 -1.693 -20.121 1.00 59.03 99 PRO A O 1
ATOM 803 N N . ARG A 1 100 ? -1.007 -1.646 -19.153 1.00 56.09 100 ARG A N 1
ATOM 804 C CA . ARG A 1 100 ? -1.540 -2.781 -19.905 1.00 56.09 100 ARG A CA 1
ATOM 805 C C . ARG A 1 100 ? -1.313 -2.401 -21.352 1.00 56.09 100 ARG A C 1
ATOM 807 O O . ARG A 1 100 ? -1.927 -1.448 -21.828 1.00 56.09 100 ARG A O 1
ATOM 814 N N . ALA A 1 101 ? -0.358 -3.064 -22.006 1.00 44.84 101 ALA A N 1
ATOM 815 C CA . ALA A 1 101 ? -0.206 -2.918 -23.432 1.00 44.84 101 ALA A CA 1
ATOM 816 C C . ALA A 1 101 ? -1.618 -3.148 -23.953 1.00 44.84 101 ALA A C 1
ATOM 818 O O . ALA A 1 101 ? -2.217 -4.174 -23.616 1.00 44.84 101 ALA A O 1
ATOM 819 N N . LEU A 1 102 ? -2.176 -2.135 -24.615 1.00 48.78 102 LEU A N 1
ATOM 820 C CA . LEU A 1 102 ? -3.422 -2.227 -25.354 1.00 48.78 102 LEU A CA 1
ATOM 821 C C . LEU A 1 102 ? -3.214 -3.356 -26.355 1.00 48.78 102 LEU A C 1
ATOM 823 O O . LEU A 1 102 ? -2.683 -3.185 -27.447 1.00 48.78 102 LEU A O 1
ATOM 827 N N . GLY A 1 103 ? -3.488 -4.556 -25.880 1.00 44.66 103 GLY A N 1
ATOM 828 C CA . GLY A 1 103 ? -3.299 -5.786 -26.581 1.00 44.66 103 GLY A CA 1
ATOM 829 C C . GLY A 1 103 ? -4.656 -6.184 -27.095 1.00 44.66 103 GLY A C 1
ATOM 830 O O . GLY A 1 103 ? -5.429 -6.793 -26.366 1.00 44.66 103 GLY A O 1
ATOM 831 N N . HIS A 1 104 ? -4.812 -5.957 -28.394 1.00 42.25 104 HIS A N 1
ATOM 832 C CA . HIS A 1 104 ? -5.241 -6.985 -29.335 1.00 42.25 104 HIS A CA 1
ATOM 833 C C . HIS A 1 104 ? -6.684 -6.879 -29.854 1.00 42.25 104 HIS A C 1
ATOM 835 O O . HIS A 1 104 ? -7.633 -7.281 -29.190 1.00 42.25 104 HIS A O 1
ATOM 841 N N . GLY A 1 105 ? -6.786 -6.489 -31.130 1.00 44.31 105 GLY A N 1
ATOM 842 C CA . GLY A 1 105 ? -7.723 -7.105 -32.067 1.00 44.31 105 GLY A CA 1
ATOM 843 C C . GLY A 1 105 ? -8.984 -6.319 -32.400 1.00 44.31 105 GLY A C 1
ATOM 844 O O . GLY A 1 105 ? -10.073 -6.809 -32.124 1.00 44.31 105 GLY A O 1
ATOM 845 N N . ASP A 1 106 ? -8.850 -5.211 -33.132 1.00 37.03 106 ASP A N 1
ATOM 846 C CA . ASP A 1 106 ? -9.808 -4.995 -34.220 1.00 37.03 106 ASP A CA 1
ATOM 847 C C . ASP A 1 106 ? -9.489 -6.050 -35.286 1.00 37.03 106 ASP A C 1
ATOM 849 O O . ASP A 1 106 ? -8.514 -5.959 -36.034 1.00 37.03 106 ASP A O 1
ATOM 853 N N . ARG A 1 107 ? -10.236 -7.153 -35.230 1.00 48.84 107 ARG A N 1
ATOM 854 C CA . ARG A 1 107 ? -10.482 -7.971 -36.409 1.00 48.84 107 ARG A CA 1
ATOM 855 C C . ARG A 1 107 ? -11.535 -7.223 -37.217 1.00 48.84 107 ARG A C 1
ATOM 857 O O . ARG A 1 107 ? -12.710 -7.330 -36.882 1.00 48.84 107 ARG A O 1
ATOM 864 N N . GLU A 1 108 ? -11.100 -6.574 -38.285 1.00 45.59 108 GLU A N 1
ATOM 865 C CA . GLU A 1 108 ? -11.868 -6.459 -39.527 1.00 45.59 108 GLU A CA 1
ATOM 866 C C . GLU A 1 108 ? -10.977 -6.894 -40.694 1.00 45.59 108 GLU A C 1
ATOM 868 O O . GLU A 1 108 ? -9.786 -6.501 -40.712 1.00 45.59 108 GLU A O 1
#

Sequence (108 aa):
MRSIEGWLLGLVASVPE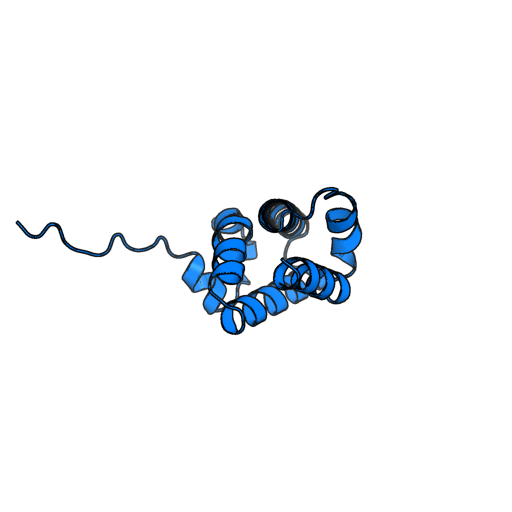IKPLYDATLEVDAELFLEQLSGWASQRGYVEPVAQLLRILERDYERRGDKIRGIIEGSFVERLVNDPLAHHFGPHLRRAMRPRALGHGDRE

Radius of gyration: 14.57 Å; chains: 1; bounding box: 30×26×53 Å